Protein AF-A0A7K9TRA2-F1 (afdb_monomer_lite)

Secondary structure (DSSP, 8-state):
--TTSS--EEEEETTEEEEBPTTS--HHHHHHHHHHTT--S-S------S---EEEE--S--SSGGGSEEEE--------

pLDDT: mean 75.95, std 12.64, range [39.69, 91.0]

InterPro domains:
  IPR001190 SRCR domain [PF00530] (2-73)
  IPR001190 SRCR domain [PS50287] (1-80)
  IPR001190 SRCR domain [SM00202] (1-78)
  IPR036772 SRCR-like domain superfamily [G3DSA:3.10.250.10] (1-79)
  IPR036772 SRCR-like domain superfamily [SSF56487] (2-74)

Organism: NCBI:txid176938

Radius of gyration: 12.61 Å; chains: 1; bounding box: 29×33×26 Å

Sequence (80 aa):
QSRCDGRLEVTVSHDTWTRVAAGLWDAQGAR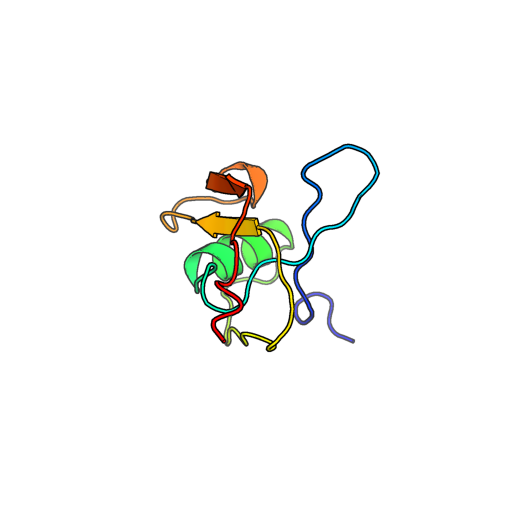AVCQQLRCGVPVEVYAVPGSGTVGLQCDGSEETLSQCNVSGTATVPTGS

Foldseek 3Di:
DDLLDDADWDDPDPPDTFHAAFPLDDQLLSQLVCLLSVNHRDPDDDRDDDDTFWHWAGPNPHNHSVVTDIHGGPPPPPDD

Structure (mmCIF, N/CA/C/O backbone):
data_AF-A0A7K9TRA2-F1
#
_entry.id   AF-A0A7K9TRA2-F1
#
loop_
_atom_site.group_PDB
_atom_site.id
_atom_site.type_symbol
_atom_site.label_atom_id
_atom_site.label_alt_id
_atom_site.label_comp_id
_atom_site.label_asym_id
_atom_site.label_entity_id
_atom_site.label_seq_id
_atom_site.pdbx_PDB_ins_code
_atom_site.Cartn_x
_atom_site.Cartn_y
_atom_site.Cartn_z
_atom_site.occupancy
_atom_site.B_iso_or_equiv
_atom_site.auth_seq_id
_atom_site.auth_comp_id
_atom_site.auth_asym_id
_atom_site.auth_atom_id
_atom_site.pdbx_PDB_model_num
ATOM 1 N N . GLN A 1 1 ? -17.029 -0.409 -11.104 1.00 61.38 1 GLN A N 1
ATOM 2 C CA . GLN A 1 1 ? -15.648 -0.145 -10.654 1.00 61.38 1 GLN A CA 1
ATOM 3 C C . GLN A 1 1 ? -15.764 0.721 -9.410 1.00 61.38 1 GLN A C 1
ATOM 5 O O . GLN A 1 1 ? -16.286 1.824 -9.511 1.00 61.38 1 GLN A O 1
ATOM 10 N N . SER A 1 2 ? -15.465 0.170 -8.233 1.00 80.44 2 SER A N 1
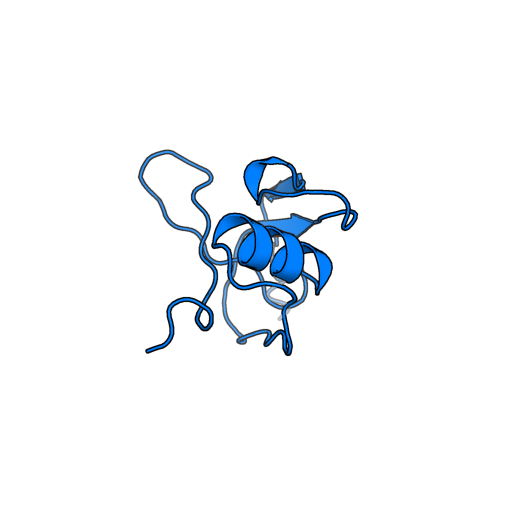ATOM 11 C CA . SER A 1 2 ? -15.496 0.940 -6.984 1.00 80.44 2 SER A CA 1
ATOM 12 C C . SER A 1 2 ? -14.147 1.624 -6.805 1.00 80.44 2 SER A C 1
ATOM 14 O O . SER A 1 2 ? -13.128 1.076 -7.201 1.00 80.44 2 SER A O 1
ATOM 16 N N . ARG A 1 3 ? -14.120 2.805 -6.184 1.00 84.12 3 ARG A N 1
ATOM 17 C CA . ARG A 1 3 ? -12.851 3.459 -5.821 1.00 84.12 3 ARG A CA 1
ATOM 18 C C . ARG A 1 3 ? -12.077 2.688 -4.737 1.00 84.12 3 ARG A C 1
ATOM 20 O O . ARG A 1 3 ? -10.914 2.980 -4.500 1.00 84.12 3 ARG A O 1
ATOM 27 N N . CYS A 1 4 ? -12.762 1.781 -4.039 1.00 88.75 4 CYS A N 1
ATOM 28 C CA . CYS A 1 4 ? -12.267 1.043 -2.877 1.00 88.75 4 CYS A CA 1
ATOM 29 C C . CYS A 1 4 ? -12.033 -0.442 -3.170 1.00 88.75 4 CYS A C 1
ATOM 31 O O . CYS A 1 4 ? -11.942 -1.236 -2.242 1.00 88.75 4 CYS A O 1
ATOM 33 N N . ASP A 1 5 ? -11.992 -0.812 -4.447 1.00 87.75 5 ASP A N 1
ATOM 34 C CA . ASP A 1 5 ? -11.728 -2.170 -4.906 1.00 87.75 5 ASP A CA 1
ATOM 35 C C . ASP A 1 5 ? -10.891 -2.103 -6.184 1.00 87.75 5 ASP A C 1
ATOM 37 O O . ASP A 1 5 ? -11.129 -1.257 -7.051 1.00 87.75 5 ASP A O 1
ATOM 41 N N . GLY A 1 6 ? -9.901 -2.983 -6.298 1.00 85.19 6 GLY A N 1
ATOM 42 C CA . GLY A 1 6 ? -9.053 -3.044 -7.475 1.00 85.19 6 GLY A CA 1
ATOM 43 C C . GLY A 1 6 ? -7.672 -3.626 -7.213 1.00 85.19 6 GLY A C 1
ATOM 44 O O . GLY A 1 6 ? -7.346 -4.109 -6.132 1.00 85.19 6 GLY A O 1
ATOM 45 N N . ARG A 1 7 ? -6.844 -3.574 -8.256 1.00 84.06 7 ARG A N 1
ATOM 46 C CA . ARG A 1 7 ? -5.452 -4.021 -8.210 1.00 84.06 7 ARG A CA 1
ATOM 47 C C . ARG A 1 7 ? -4.565 -2.905 -7.669 1.00 84.06 7 ARG A C 1
ATOM 49 O O . ARG A 1 7 ? -4.626 -1.784 -8.166 1.00 84.06 7 ARG A O 1
ATOM 56 N N . LEU A 1 8 ? -3.706 -3.242 -6.711 1.00 81.12 8 LEU A N 1
ATOM 57 C CA . LEU A 1 8 ? -2.684 -2.338 -6.199 1.00 81.12 8 LEU A CA 1
ATOM 58 C C . LEU A 1 8 ? -1.434 -2.358 -7.094 1.00 81.12 8 LEU A C 1
ATOM 60 O O . LEU A 1 8 ? -0.863 -3.416 -7.365 1.00 81.12 8 LEU A O 1
ATOM 64 N N . GLU A 1 9 ? -0.998 -1.177 -7.522 1.00 82.94 9 GLU A N 1
ATOM 65 C CA . GLU A 1 9 ? 0.255 -0.942 -8.246 1.00 82.94 9 GLU A CA 1
ATOM 66 C C . GLU A 1 9 ? 0.982 0.219 -7.550 1.00 82.94 9 GLU A C 1
ATOM 68 O O . GLU A 1 9 ? 0.338 1.149 -7.065 1.00 82.94 9 GLU A O 1
ATOM 73 N N . VAL A 1 10 ? 2.312 0.154 -7.451 1.00 80.62 10 VAL A N 1
ATOM 74 C CA . VAL A 1 10 ? 3.139 1.151 -6.746 1.00 80.62 10 VAL A CA 1
ATOM 75 C C . VAL A 1 10 ? 4.241 1.676 -7.659 1.00 80.62 10 VAL A C 1
ATOM 77 O O . VAL A 1 10 ? 4.758 0.942 -8.498 1.00 80.62 10 VAL A O 1
ATOM 80 N N . THR A 1 11 ? 4.622 2.942 -7.503 1.00 78.88 11 THR A N 1
ATOM 81 C CA . THR A 1 11 ? 5.739 3.543 -8.245 1.00 78.88 11 THR A CA 1
ATOM 82 C C . THR A 1 11 ? 6.986 3.560 -7.361 1.00 78.88 11 THR A C 1
ATOM 84 O O . THR A 1 11 ? 6.965 4.140 -6.280 1.00 78.88 11 THR A O 1
ATOM 87 N N . VAL A 1 12 ? 8.062 2.897 -7.796 1.00 70.94 12 VAL A N 1
ATOM 88 C CA . VAL A 1 12 ? 9.335 2.801 -7.038 1.00 70.94 12 VAL A CA 1
ATOM 89 C C . VAL A 1 12 ? 10.440 3.623 -7.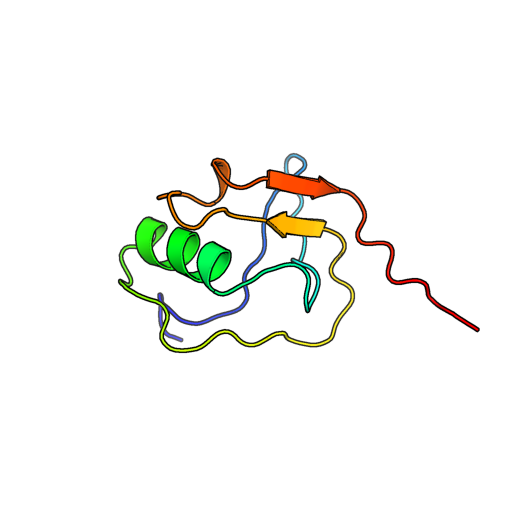703 1.00 70.94 12 VAL A C 1
ATOM 91 O O . VAL A 1 12 ? 11.242 4.264 -7.032 1.00 70.94 12 VAL A O 1
ATOM 94 N N . SER A 1 13 ? 10.444 3.662 -9.032 1.00 68.50 13 SER A N 1
ATOM 95 C CA . SER A 1 13 ? 11.250 4.563 -9.852 1.00 68.50 13 SER A CA 1
ATOM 96 C C . SER A 1 13 ? 10.328 5.525 -10.595 1.00 68.50 13 SER A C 1
ATOM 98 O O . SER A 1 13 ? 9.196 5.163 -10.922 1.00 68.50 13 SER A O 1
ATOM 100 N N . HIS A 1 14 ? 10.801 6.748 -10.850 1.00 68.06 14 HIS A N 1
ATOM 101 C CA . HIS A 1 14 ? 10.038 7.754 -11.590 1.00 68.06 14 HIS A CA 1
ATOM 102 C C . HIS A 1 14 ? 9.500 7.151 -12.901 1.00 68.06 14 HIS A C 1
ATOM 104 O O . HIS A 1 14 ? 10.244 6.511 -13.643 1.00 68.06 14 HIS A O 1
ATOM 110 N N . ASP A 1 15 ? 8.203 7.346 -13.148 1.00 69.81 15 ASP A N 1
ATOM 111 C CA . ASP A 1 15 ? 7.474 6.940 -14.359 1.00 69.81 15 ASP A CA 1
ATOM 112 C C . ASP A 1 15 ? 7.185 5.439 -14.568 1.00 69.81 15 ASP A C 1
ATOM 114 O O . ASP A 1 15 ? 6.681 5.061 -15.624 1.00 69.81 15 ASP A O 1
ATOM 118 N N . THR A 1 16 ? 7.429 4.549 -13.593 1.00 78.31 16 THR A N 1
ATOM 119 C CA . THR A 1 16 ? 7.089 3.116 -13.755 1.00 78.31 16 THR A CA 1
ATOM 120 C C . THR A 1 16 ? 6.225 2.568 -12.625 1.00 78.31 16 THR A C 1
ATOM 122 O O . THR A 1 16 ? 6.660 2.433 -11.480 1.00 78.31 16 THR A O 1
ATOM 125 N N . TRP A 1 17 ? 5.007 2.154 -12.982 1.00 81.69 17 TRP A N 1
ATOM 126 C CA . TRP A 1 17 ? 4.124 1.392 -12.104 1.00 81.69 17 TRP A CA 1
ATOM 127 C C . TRP A 1 17 ? 4.565 -0.066 -12.044 1.00 81.69 17 TRP A C 1
ATOM 129 O O . TRP A 1 17 ? 4.681 -0.745 -13.063 1.00 81.69 17 TRP A O 1
ATOM 139 N N . THR A 1 18 ? 4.793 -0.548 -10.830 1.00 78.31 18 THR A N 1
ATOM 140 C CA . THR A 1 18 ? 5.216 -1.914 -10.547 1.00 78.31 18 THR A CA 1
ATOM 141 C C . THR A 1 18 ? 4.128 -2.641 -9.776 1.00 78.31 18 THR A C 1
ATOM 143 O O . THR A 1 18 ? 3.508 -2.100 -8.858 1.00 78.31 18 THR A O 1
ATOM 146 N N . ARG A 1 19 ? 3.893 -3.898 -10.151 1.00 79.31 19 ARG A N 1
ATOM 147 C CA . ARG A 1 19 ? 2.942 -4.758 -9.455 1.00 79.31 19 ARG A CA 1
AT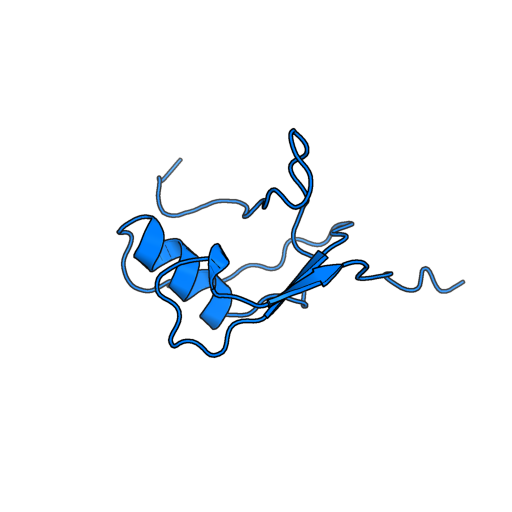OM 148 C C . ARG A 1 19 ? 3.563 -5.312 -8.177 1.00 79.31 19 ARG A C 1
ATOM 150 O O . ARG A 1 19 ? 4.682 -5.828 -8.198 1.00 79.31 19 ARG A O 1
ATOM 157 N N . VAL A 1 20 ? 2.788 -5.271 -7.100 1.00 78.44 20 VAL A N 1
ATOM 158 C CA . VAL A 1 20 ? 3.134 -5.908 -5.829 1.00 78.44 20 VAL A CA 1
ATOM 159 C C . VAL A 1 20 ? 3.041 -7.431 -5.974 1.00 78.44 20 VAL A C 1
ATOM 161 O O . VAL A 1 20 ? 2.076 -7.951 -6.535 1.00 78.44 20 VAL A O 1
ATOM 164 N N . ALA A 1 21 ? 4.070 -8.152 -5.531 1.00 75.62 21 ALA A N 1
ATOM 165 C CA . ALA A 1 21 ? 4.132 -9.604 -5.632 1.00 75.62 21 ALA A CA 1
ATOM 166 C C . ALA A 1 21 ? 3.046 -10.280 -4.784 1.00 75.62 21 ALA A C 1
ATOM 168 O O . ALA A 1 21 ? 2.835 -9.955 -3.613 1.00 75.62 21 ALA A O 1
ATOM 169 N N . ALA A 1 22 ? 2.361 -11.251 -5.393 1.00 66.75 22 ALA A N 1
ATOM 170 C CA . ALA A 1 22 ? 1.382 -12.084 -4.712 1.00 66.75 22 ALA A CA 1
ATOM 171 C C . ALA A 1 22 ? 2.044 -12.802 -3.521 1.00 66.75 22 ALA A C 1
ATOM 173 O O . ALA A 1 22 ? 3.074 -13.450 -3.687 1.00 66.75 22 ALA A O 1
ATOM 174 N N . GLY A 1 23 ? 1.466 -12.667 -2.324 1.00 64.56 23 GLY A N 1
ATOM 175 C CA . GLY A 1 23 ? 1.998 -13.269 -1.094 1.00 64.56 23 GLY A CA 1
ATOM 176 C C . GLY A 1 23 ? 3.094 -12.469 -0.380 1.00 64.56 23 GLY A C 1
ATOM 177 O O . GLY A 1 23 ? 3.510 -12.874 0.699 1.00 64.56 23 GLY A O 1
ATOM 178 N N . LEU A 1 24 ? 3.534 -11.333 -0.935 1.00 64.94 24 LEU A N 1
ATOM 179 C CA . LEU A 1 24 ? 4.484 -10.407 -0.294 1.00 64.94 24 LEU A CA 1
ATOM 180 C C . LEU A 1 24 ? 3.845 -9.049 0.028 1.00 64.94 24 LEU A C 1
ATOM 182 O O . LEU A 1 24 ? 4.527 -8.030 0.064 1.00 64.94 24 LEU A O 1
ATOM 186 N N . TRP A 1 25 ? 2.528 -9.054 0.222 1.00 74.69 25 TRP A N 1
ATOM 187 C CA . TRP A 1 25 ? 1.752 -7.974 0.819 1.00 74.69 25 TRP A CA 1
ATOM 188 C C . TRP A 1 25 ? 0.583 -8.588 1.582 1.00 74.69 25 TRP A C 1
ATOM 190 O O . TRP A 1 25 ? 0.066 -9.642 1.199 1.00 74.69 25 TRP A O 1
ATOM 200 N N . ASP A 1 26 ? 0.212 -7.957 2.684 1.00 71.81 26 ASP A N 1
ATOM 201 C CA . ASP A 1 26 ? -0.713 -8.484 3.676 1.00 71.81 26 ASP A CA 1
ATOM 202 C C . ASP A 1 26 ? -1.899 -7.530 3.913 1.00 71.81 26 ASP A C 1
ATOM 204 O O . ASP A 1 26 ? -2.073 -6.501 3.248 1.00 71.81 26 ASP A O 1
ATOM 208 N N . ALA A 1 27 ? -2.764 -7.896 4.860 1.00 80.81 27 ALA A N 1
ATOM 209 C CA . ALA A 1 27 ? -3.922 -7.091 5.240 1.00 80.81 27 ALA A CA 1
ATOM 210 C C . ALA A 1 27 ? -3.529 -5.702 5.776 1.00 80.81 27 ALA A C 1
ATOM 212 O O . ALA A 1 27 ? -4.320 -4.760 5.695 1.00 80.81 27 ALA A O 1
ATOM 213 N N . GLN A 1 28 ? -2.310 -5.558 6.292 1.00 84.75 28 GLN A N 1
ATOM 214 C CA . GLN A 1 28 ? -1.740 -4.326 6.810 1.00 84.75 28 GLN A CA 1
ATOM 215 C C . GLN A 1 28 ? -1.436 -3.369 5.656 1.00 84.75 28 GLN A C 1
ATOM 217 O O . GLN A 1 28 ? -1.871 -2.217 5.693 1.00 84.75 28 GLN A O 1
ATOM 222 N N . GLY A 1 29 ? -0.825 -3.869 4.579 1.00 83.19 29 GLY A N 1
ATOM 223 C CA . GLY A 1 29 ? -0.684 -3.120 3.330 1.00 83.19 29 GLY A CA 1
ATOM 224 C C . GLY A 1 29 ? -2.026 -2.667 2.761 1.00 83.19 29 GLY A C 1
ATOM 225 O O . GLY A 1 29 ? -2.204 -1.489 2.447 1.00 83.19 29 GLY A O 1
ATOM 226 N N . ALA A 1 30 ? -3.015 -3.561 2.707 1.00 85.81 30 ALA A N 1
ATOM 227 C CA . ALA A 1 30 ? -4.360 -3.198 2.261 1.00 85.81 30 ALA A CA 1
ATOM 228 C C . ALA A 1 30 ? -5.014 -2.129 3.157 1.00 85.81 30 ALA A C 1
ATOM 230 O O . ALA A 1 30 ? -5.706 -1.238 2.661 1.00 85.81 30 ALA A O 1
ATOM 231 N N . ARG A 1 31 ? -4.767 -2.168 4.471 1.00 87.75 31 ARG A N 1
ATOM 232 C CA . ARG A 1 31 ? -5.279 -1.171 5.415 1.00 87.75 31 ARG A CA 1
ATOM 233 C C . ARG A 1 31 ? -4.674 0.203 5.166 1.00 87.75 31 ARG A C 1
ATOM 235 O O . ARG A 1 31 ? -5.440 1.163 5.092 1.00 87.75 31 ARG A O 1
ATOM 242 N N . ALA A 1 32 ? -3.359 0.293 4.983 1.00 87.38 32 ALA A N 1
ATOM 243 C CA . ALA A 1 32 ? -2.690 1.552 4.661 1.00 87.38 32 ALA A CA 1
ATOM 244 C C . ALA A 1 32 ? -3.254 2.164 3.363 1.00 87.38 32 ALA A C 1
ATOM 246 O O . ALA A 1 32 ? -3.574 3.351 3.316 1.00 87.38 32 ALA A O 1
ATOM 247 N N . VAL A 1 33 ? -3.496 1.342 2.330 1.00 87.00 33 VAL A N 1
ATOM 248 C CA . VAL A 1 33 ? -4.120 1.780 1.063 1.00 87.00 33 VAL A CA 1
ATOM 249 C C . VAL A 1 33 ? -5.535 2.306 1.295 1.00 87.00 33 VAL A C 1
ATOM 251 O O . VAL A 1 33 ? -5.879 3.409 0.867 1.00 87.00 33 VAL A O 1
ATOM 254 N N . CYS A 1 34 ? -6.386 1.515 1.955 1.00 88.81 34 CYS A N 1
ATOM 255 C CA . CYS A 1 34 ? -7.780 1.881 2.168 1.00 88.81 34 CYS A CA 1
ATOM 256 C C . CYS A 1 34 ? -7.911 3.112 3.069 1.00 88.81 34 CYS A C 1
ATOM 258 O O . CYS A 1 34 ? -8.813 3.920 2.849 1.00 88.81 34 CYS A O 1
ATOM 260 N N . GLN A 1 35 ? -7.015 3.312 4.036 1.00 89.25 35 GLN A N 1
ATOM 261 C CA . GLN A 1 35 ? -6.968 4.542 4.822 1.00 89.25 35 GLN A CA 1
ATOM 262 C C . GLN A 1 35 ? -6.551 5.741 3.967 1.00 89.25 35 GLN A C 1
ATOM 264 O O . GLN A 1 35 ? -7.276 6.739 3.939 1.00 89.25 35 GLN A O 1
ATOM 269 N N . GLN A 1 36 ? -5.475 5.614 3.185 1.00 89.12 36 GLN A N 1
ATOM 270 C CA . GLN A 1 36 ? -4.998 6.663 2.282 1.00 89.12 36 GLN A CA 1
ATOM 271 C C . GLN A 1 36 ? -6.075 7.101 1.272 1.00 89.12 36 GLN A C 1
ATOM 273 O O . GLN A 1 36 ? -6.248 8.293 1.013 1.00 89.12 36 GLN A O 1
ATOM 278 N N . LEU A 1 37 ? -6.855 6.153 0.742 1.00 89.44 37 LEU A N 1
ATOM 279 C CA . LEU A 1 37 ? -7.962 6.404 -0.193 1.00 89.44 37 LEU A CA 1
ATOM 280 C C . LEU A 1 37 ? -9.298 6.745 0.493 1.00 89.44 37 LEU A C 1
ATOM 282 O O . LEU A 1 37 ? -10.313 6.948 -0.181 1.00 89.44 37 LEU A O 1
ATOM 286 N N . ARG A 1 38 ? -9.326 6.816 1.831 1.00 90.12 38 ARG A N 1
ATOM 287 C CA . ARG A 1 38 ? -10.532 7.061 2.643 1.00 90.12 38 ARG A CA 1
ATOM 288 C C . ARG A 1 38 ? -11.668 6.080 2.328 1.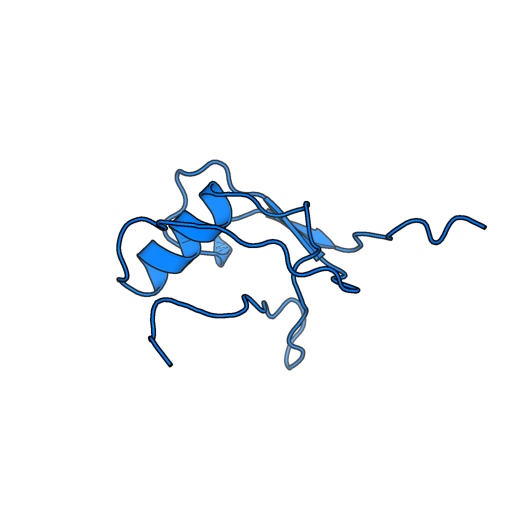00 90.12 38 ARG A C 1
ATOM 290 O O . ARG A 1 38 ? -12.824 6.466 2.158 1.00 90.12 38 ARG A O 1
ATOM 297 N N . CYS A 1 39 ? -11.313 4.811 2.204 1.00 91.00 39 CYS A N 1
ATOM 298 C CA . CYS A 1 39 ? -12.191 3.668 1.978 1.00 91.00 39 CYS A CA 1
ATOM 299 C C . CYS A 1 39 ? -12.526 2.898 3.262 1.00 91.00 39 CYS A C 1
ATOM 301 O O . CYS A 1 39 ? -13.437 2.077 3.253 1.00 91.00 39 CYS A O 1
ATOM 303 N N . GLY A 1 40 ? -11.836 3.189 4.370 1.00 88.62 40 GLY A N 1
ATOM 304 C CA . GLY A 1 40 ? -12.062 2.535 5.658 1.00 88.62 40 GLY A CA 1
ATOM 305 C C . GLY A 1 40 ? -11.186 1.298 5.834 1.00 88.62 40 GLY A C 1
ATOM 306 O O . GLY A 1 40 ? -10.017 1.311 5.456 1.00 88.62 40 GLY A O 1
ATOM 307 N N . VAL A 1 41 ? -11.737 0.254 6.451 1.00 87.19 41 VAL A N 1
ATOM 308 C CA . VAL A 1 41 ? -11.022 -1.003 6.711 1.00 87.19 41 VAL A CA 1
ATOM 309 C C . VAL A 1 41 ? -11.218 -1.949 5.519 1.00 87.19 41 VAL A C 1
ATOM 311 O O . VAL A 1 41 ? -12.360 -2.115 5.085 1.00 87.19 41 VAL A O 1
ATOM 314 N N . PRO A 1 42 ? -10.150 -2.563 4.977 1.00 86.25 42 PRO A N 1
ATOM 315 C CA . PRO A 1 42 ? -10.274 -3.554 3.913 1.00 86.25 42 PRO A CA 1
ATOM 316 C C . PRO A 1 42 ? -11.093 -4.753 4.398 1.00 86.25 42 PRO A C 1
ATOM 318 O O . PRO A 1 42 ? -10.901 -5.234 5.514 1.00 86.25 42 PRO A O 1
ATOM 321 N N . VAL A 1 43 ? -12.007 -5.226 3.552 1.00 86.00 43 VAL A N 1
ATOM 322 C CA . VAL A 1 43 ? -12.864 -6.382 3.859 1.00 86.00 43 VAL A CA 1
ATOM 323 C C . VAL A 1 43 ? -12.194 -7.677 3.408 1.00 86.00 43 VAL A C 1
ATOM 325 O O . VAL A 1 43 ? -12.187 -8.654 4.148 1.00 86.00 43 VAL A O 1
ATOM 328 N N . GLU A 1 44 ? -11.583 -7.663 2.222 1.00 81.88 44 GLU A N 1
ATOM 329 C CA . GLU A 1 44 ? -10.875 -8.804 1.647 1.00 81.88 44 GLU A CA 1
ATOM 330 C C . GLU A 1 44 ? -9.620 -8.352 0.903 1.00 81.88 44 GLU A C 1
ATOM 332 O O . GLU A 1 44 ? -9.559 -7.249 0.356 1.00 81.88 44 GLU A O 1
ATOM 337 N N . VAL A 1 45 ? -8.615 -9.228 0.882 1.00 78.94 45 VAL A N 1
ATOM 338 C CA . VAL A 1 45 ? -7.364 -9.027 0.152 1.00 78.94 45 VAL A CA 1
ATOM 339 C C . VAL A 1 45 ? -7.135 -10.235 -0.735 1.00 78.94 45 VAL A C 1
ATOM 341 O O . VAL A 1 45 ? -7.008 -11.361 -0.258 1.00 78.94 45 VAL A O 1
ATOM 344 N N . TYR A 1 46 ? -7.073 -9.986 -2.037 1.00 75.25 46 TYR A N 1
ATOM 345 C CA . TYR A 1 46 ? -6.880 -11.020 -3.040 1.00 75.25 46 TYR A CA 1
ATOM 346 C C . TYR A 1 46 ? -5.470 -10.931 -3.611 1.00 75.25 46 TYR A C 1
ATOM 348 O O . TYR A 1 46 ? -5.080 -9.927 -4.210 1.00 75.25 46 TYR A O 1
ATOM 356 N N . ALA A 1 47 ? -4.705 -12.010 -3.466 1.00 69.19 47 ALA A N 1
ATOM 357 C CA . ALA A 1 47 ? -3.448 -12.163 -4.174 1.00 69.19 47 ALA A CA 1
ATOM 358 C C . ALA A 1 47 ? -3.746 -12.668 -5.590 1.00 69.19 47 ALA A C 1
ATOM 360 O O . ALA A 1 47 ? -4.097 -13.830 -5.784 1.00 69.19 47 ALA A O 1
ATOM 361 N N . VAL A 1 48 ? -3.630 -11.790 -6.588 1.00 65.00 48 VAL A N 1
ATOM 362 C CA . VAL A 1 48 ? -3.766 -12.202 -7.989 1.00 65.00 48 VAL A CA 1
ATOM 363 C C . VAL A 1 48 ? -2.444 -12.836 -8.433 1.00 65.00 48 VAL A C 1
ATOM 365 O O . VAL A 1 48 ? -1.422 -12.143 -8.408 1.00 65.00 48 VAL A O 1
ATOM 368 N N . PRO A 1 49 ? -2.424 -14.121 -8.837 1.00 61.31 49 PRO A N 1
ATOM 369 C CA . PRO A 1 49 ? -1.206 -14.756 -9.315 1.00 61.31 49 PRO A CA 1
ATOM 370 C C . PRO A 1 49 ? -0.660 -14.012 -10.538 1.00 61.31 49 PRO A C 1
ATOM 372 O O . PRO A 1 49 ? -1.386 -13.682 -11.475 1.00 61.31 49 PRO A O 1
ATOM 375 N N . GLY A 1 50 ? 0.637 -13.723 -10.513 1.00 62.09 50 GLY A N 1
ATOM 376 C CA . GLY A 1 50 ? 1.319 -12.976 -11.560 1.00 62.09 50 GLY A CA 1
ATOM 377 C C . GLY A 1 50 ? 2.705 -12.522 -11.118 1.00 62.09 50 GLY A C 1
ATOM 378 O O . GLY A 1 50 ? 3.030 -12.528 -9.932 1.00 62.09 50 GLY A O 1
ATOM 379 N N . SER A 1 51 ? 3.522 -12.113 -12.086 1.00 62.38 51 SER A N 1
ATOM 380 C CA . SER A 1 51 ? 4.868 -11.582 -11.867 1.00 62.38 51 SER A CA 1
ATOM 381 C C . SER A 1 51 ? 4.798 -10.182 -11.247 1.00 62.38 51 SER A C 1
ATOM 383 O O . SER A 1 51 ? 4.836 -9.175 -11.955 1.00 62.38 51 SER A O 1
ATOM 385 N N . GLY A 1 52 ? 4.612 -10.107 -9.931 1.00 65.00 52 GLY A N 1
ATOM 386 C CA . GLY A 1 52 ? 4.988 -8.916 -9.178 1.00 65.00 52 GLY A CA 1
ATOM 387 C C . GLY A 1 52 ? 6.473 -8.977 -8.836 1.00 65.00 52 GLY A C 1
ATOM 388 O O . GLY A 1 52 ? 7.028 -10.057 -8.652 1.00 65.00 52 GLY A O 1
ATOM 389 N N . THR A 1 53 ? 7.118 -7.820 -8.803 1.00 68.50 53 THR A N 1
ATOM 390 C CA . THR A 1 53 ? 8.581 -7.699 -8.675 1.00 68.50 53 THR A CA 1
ATOM 391 C C . THR A 1 53 ? 9.008 -7.026 -7.374 1.00 68.50 53 THR A C 1
ATOM 393 O O . THR A 1 53 ? 10.198 -7.015 -7.051 1.00 68.50 53 THR A O 1
ATOM 396 N N . VAL A 1 54 ? 8.049 -6.499 -6.605 1.00 75.06 54 VAL A N 1
ATOM 397 C CA . VAL A 1 54 ? 8.284 -5.793 -5.339 1.00 75.06 54 VAL A CA 1
ATOM 398 C C . VAL A 1 54 ? 7.455 -6.398 -4.213 1.00 75.06 54 VAL A C 1
ATOM 400 O O . VAL A 1 54 ? 6.294 -6.757 -4.416 1.00 75.06 54 VAL A O 1
ATOM 403 N N . GLY A 1 55 ? 8.063 -6.513 -3.034 1.00 78.12 55 GLY A N 1
ATOM 404 C CA . GLY A 1 55 ? 7.357 -6.796 -1.787 1.00 78.12 55 GLY A CA 1
ATOM 405 C C . GLY A 1 55 ? 6.940 -5.495 -1.107 1.00 78.12 55 GLY A C 1
ATOM 406 O O . GLY A 1 55 ? 7.662 -4.501 -1.186 1.00 78.12 55 GLY A O 1
ATOM 407 N N . LEU A 1 56 ? 5.787 -5.507 -0.448 1.00 79.88 56 LEU A N 1
ATOM 408 C CA . LEU A 1 56 ? 5.268 -4.391 0.333 1.00 79.88 56 LEU A CA 1
ATOM 409 C C . LEU A 1 56 ? 4.984 -4.888 1.751 1.00 79.88 56 LEU A C 1
ATOM 411 O O . LEU A 1 56 ? 4.087 -5.703 1.950 1.00 79.88 56 LEU A O 1
ATOM 415 N N . GLN A 1 57 ? 5.742 -4.390 2.722 1.00 83.69 57 GLN A N 1
ATOM 416 C CA . GLN A 1 57 ? 5.660 -4.826 4.112 1.00 83.69 57 GLN A CA 1
ATOM 417 C C . GLN A 1 57 ? 5.301 -3.651 5.015 1.00 83.69 57 GLN A C 1
ATOM 419 O O . GLN A 1 57 ? 6.006 -2.643 5.026 1.00 83.69 57 GLN A O 1
ATOM 424 N N . CYS A 1 58 ? 4.197 -3.790 5.746 1.00 83.75 58 CYS A N 1
ATOM 425 C CA . CYS A 1 58 ? 3.669 -2.777 6.652 1.00 83.75 58 CYS A CA 1
ATOM 426 C C . CYS A 1 58 ? 3.457 -3.398 8.041 1.00 83.75 58 CYS A C 1
ATOM 428 O O . CYS A 1 58 ? 2.993 -4.532 8.149 1.00 83.75 58 CYS A O 1
ATOM 430 N N . ASP A 1 59 ? 3.730 -2.646 9.100 1.00 84.75 59 ASP A N 1
ATOM 431 C CA . ASP A 1 59 ? 3.502 -3.050 10.490 1.00 84.75 59 ASP A CA 1
ATOM 432 C C . ASP A 1 59 ? 2.024 -2.898 10.918 1.00 84.75 59 ASP A C 1
ATOM 434 O O . ASP A 1 59 ? 1.591 -3.433 11.941 1.00 84.75 59 ASP A O 1
ATOM 438 N N . GLY A 1 60 ? 1.215 -2.186 10.128 1.00 81.19 60 GLY A N 1
ATOM 439 C CA . GLY A 1 60 ? -0.209 -1.932 10.362 1.00 81.19 60 GLY A CA 1
ATOM 440 C C . GLY A 1 60 ? -0.509 -0.653 11.149 1.00 81.19 60 GLY A C 1
ATOM 441 O O . GLY A 1 60 ? -1.669 -0.413 11.500 1.00 81.19 60 GLY A O 1
ATOM 442 N N . SER A 1 61 ? 0.513 0.162 11.417 1.00 84.75 61 SER A N 1
ATOM 443 C CA . SER A 1 61 ? 0.389 1.497 12.030 1.00 84.75 61 SER A CA 1
ATOM 444 C C . SER A 1 61 ? 0.503 2.637 11.014 1.00 84.75 61 SER A C 1
ATOM 446 O O . SER A 1 61 ? 0.302 3.801 11.355 1.00 84.75 61 SER A O 1
ATOM 448 N N . GLU A 1 62 ? 0.801 2.297 9.765 1.00 86.75 62 GLU A N 1
ATOM 449 C CA . GLU A 1 62 ? 0.945 3.208 8.646 1.00 86.75 62 GLU A CA 1
ATOM 450 C C . GLU A 1 62 ? -0.415 3.708 8.154 1.00 86.75 62 GLU A C 1
ATOM 452 O O . GLU A 1 62 ? -1.353 2.937 7.945 1.00 86.75 62 GLU A O 1
ATOM 457 N N . GLU A 1 63 ? -0.493 5.011 7.898 1.00 83.81 63 GLU A N 1
ATOM 458 C CA . GLU A 1 63 ? -1.660 5.655 7.287 1.00 83.81 63 GLU A CA 1
ATOM 459 C C . GLU A 1 63 ? -1.522 5.756 5.760 1.00 83.81 63 GLU A C 1
ATOM 461 O O . GLU A 1 63 ? -2.498 6.009 5.051 1.00 83.81 63 GLU A O 1
ATOM 466 N N . THR A 1 64 ? -0.299 5.586 5.245 1.00 84.25 64 THR A N 1
ATOM 467 C CA . THR A 1 64 ? 0.033 5.709 3.822 1.00 84.25 64 THR A CA 1
ATOM 468 C C . THR A 1 64 ? 0.994 4.617 3.369 1.00 84.25 64 THR A C 1
ATOM 470 O O . THR A 1 64 ? 1.878 4.197 4.112 1.00 84.25 64 THR A O 1
ATOM 473 N N . LEU A 1 65 ? 0.887 4.215 2.101 1.00 81.50 65 LEU A N 1
ATOM 474 C CA . LEU A 1 65 ? 1.777 3.223 1.483 1.00 81.50 65 LEU A CA 1
ATOM 475 C C . LEU A 1 65 ? 3.258 3.615 1.509 1.00 81.50 65 LEU A C 1
ATOM 477 O O . LEU A 1 65 ? 4.122 2.747 1.549 1.00 81.50 65 LEU A O 1
ATOM 481 N N . SER A 1 66 ? 3.556 4.915 1.480 1.00 82.50 66 SER A N 1
ATOM 482 C CA . SER A 1 66 ? 4.923 5.446 1.528 1.00 82.50 66 SER A CA 1
ATOM 483 C C . SER A 1 66 ? 5.632 5.214 2.862 1.00 82.50 66 SER A C 1
ATOM 485 O O . SER A 1 66 ? 6.847 5.366 2.926 1.00 82.50 66 SER A O 1
ATOM 487 N N . GLN A 1 67 ? 4.888 4.896 3.924 1.00 85.62 67 GLN A N 1
ATOM 488 C CA . GLN A 1 67 ? 5.451 4.567 5.236 1.00 85.62 67 GLN A CA 1
ATOM 489 C C . GLN A 1 67 ? 5.810 3.082 5.356 1.00 85.62 67 GLN A C 1
ATOM 491 O O . GLN A 1 67 ? 6.560 2.718 6.255 1.00 85.62 67 GLN A O 1
ATOM 496 N N . CYS A 1 68 ? 5.302 2.243 4.452 1.00 85.25 68 CYS A N 1
ATOM 497 C CA . CYS A 1 68 ? 5.631 0.829 4.411 1.00 85.25 68 CYS A CA 1
ATOM 498 C C . CYS A 1 68 ? 7.004 0.599 3.779 1.00 85.25 68 CYS A C 1
ATOM 500 O O . CYS A 1 68 ? 7.452 1.347 2.904 1.00 85.25 68 CYS A O 1
ATOM 502 N N . ASN A 1 69 ? 7.650 -0.495 4.167 1.00 85.12 69 ASN A N 1
ATOM 503 C CA . ASN A 1 69 ? 8.908 -0.896 3.569 1.00 85.12 69 ASN A CA 1
ATOM 504 C C . ASN A 1 69 ? 8.660 -1.567 2.210 1.00 85.12 69 ASN A C 1
ATOM 506 O O . ASN A 1 69 ? 7.951 -2.574 2.112 1.00 85.12 69 ASN A O 1
ATOM 510 N N . VAL A 1 70 ? 9.264 -1.014 1.157 1.00 79.31 70 VAL A N 1
ATOM 511 C CA . VAL A 1 70 ? 9.218 -1.590 -0.190 1.00 79.31 70 VAL A CA 1
ATOM 512 C C . VAL A 1 70 ? 10.510 -2.357 -0.439 1.00 79.31 70 VAL A C 1
ATOM 514 O O . VAL A 1 70 ? 11.585 -1.777 -0.585 1.00 79.31 70 VAL A O 1
ATOM 517 N N . SER A 1 71 ? 10.396 -3.677 -0.519 1.00 74.69 71 SER A N 1
ATOM 518 C CA . SER A 1 71 ? 11.522 -4.571 -0.773 1.00 74.69 71 SER A CA 1
ATOM 519 C C . SER A 1 71 ? 11.666 -4.786 -2.279 1.00 74.69 71 SER A C 1
ATOM 521 O O . SER A 1 71 ? 10.817 -5.416 -2.919 1.00 74.69 71 SER A O 1
ATOM 523 N N . GLY A 1 72 ? 12.733 -4.240 -2.864 1.00 63.09 72 GLY A N 1
ATOM 524 C CA . GLY A 1 72 ? 13.069 -4.435 -4.273 1.00 63.09 72 GLY A CA 1
ATOM 525 C C . GLY A 1 72 ? 13.578 -5.853 -4.535 1.00 63.09 72 GLY A C 1
ATOM 526 O O . GLY A 1 72 ? 14.470 -6.328 -3.839 1.00 63.09 72 GLY A O 1
ATOM 527 N N . THR A 1 73 ? 13.035 -6.499 -5.568 1.00 56.00 73 THR A N 1
ATOM 528 C CA . THR A 1 73 ? 13.314 -7.878 -6.008 1.00 56.00 73 THR A CA 1
ATOM 529 C C . THR A 1 73 ? 12.704 -8.968 -5.130 1.00 56.00 73 THR A C 1
ATOM 531 O O . THR A 1 73 ? 13.380 -9.751 -4.472 1.00 56.00 73 THR A O 1
ATOM 534 N N . ALA A 1 74 ? 11.384 -9.110 -5.233 1.00 49.50 74 ALA A N 1
ATOM 535 C CA . ALA A 1 74 ? 10.784 -10.430 -5.117 1.00 49.50 74 ALA A CA 1
ATOM 536 C C . ALA A 1 74 ? 11.181 -11.234 -6.365 1.00 49.50 74 ALA A C 1
ATOM 538 O O . ALA A 1 74 ? 10.424 -11.325 -7.331 1.00 49.50 74 ALA A O 1
ATOM 539 N N . THR A 1 75 ? 12.408 -11.754 -6.409 1.00 43.47 75 THR A N 1
ATOM 540 C CA . THR A 1 75 ? 12.737 -12.809 -7.362 1.00 43.47 75 THR A CA 1
ATOM 541 C C . THR A 1 75 ? 11.872 -14.001 -6.987 1.00 43.47 75 THR A C 1
ATOM 543 O O . THR A 1 75 ? 12.189 -14.753 -6.072 1.00 43.47 75 THR A O 1
ATOM 546 N N . VAL A 1 76 ? 10.741 -14.166 -7.676 1.00 50.03 76 VAL A N 1
ATOM 547 C CA . VAL A 1 76 ? 10.096 -15.475 -7.755 1.00 50.03 76 VAL A CA 1
ATOM 548 C C . VAL A 1 76 ? 11.193 -16.405 -8.267 1.00 50.03 76 VAL A C 1
ATOM 550 O O . VAL A 1 76 ? 11.655 -16.189 -9.394 1.00 50.03 76 VAL A O 1
ATOM 553 N N . PRO A 1 77 ? 11.675 -17.386 -7.481 1.00 42.41 77 PRO A N 1
ATOM 554 C CA . PRO A 1 77 ? 12.591 -18.369 -8.016 1.00 42.41 77 PRO A CA 1
ATOM 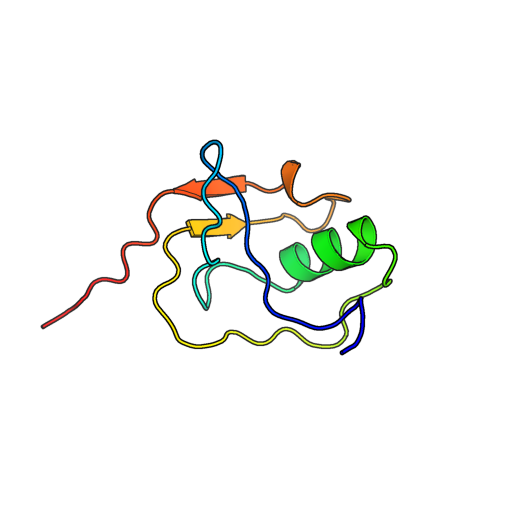555 C C . PRO A 1 77 ? 11.794 -19.070 -9.103 1.00 42.41 77 PRO A C 1
ATOM 557 O O . PRO A 1 77 ? 10.821 -19.771 -8.825 1.00 42.41 77 PRO A O 1
ATOM 560 N N . THR A 1 78 ? 12.144 -18.822 -10.359 1.00 47.09 78 THR A N 1
ATOM 561 C CA . THR A 1 78 ? 11.651 -19.625 -11.470 1.00 47.09 78 THR A CA 1
ATOM 562 C C . THR A 1 78 ? 12.432 -20.929 -11.373 1.00 47.09 78 THR A C 1
ATOM 564 O O . THR A 1 78 ? 13.450 -21.117 -12.026 1.00 47.09 78 THR A O 1
ATOM 567 N N . GLY A 1 79 ? 12.033 -21.771 -10.418 1.00 45.97 79 GLY A N 1
ATOM 568 C CA . GLY A 1 79 ? 12.567 -23.112 -10.270 1.00 45.97 79 GLY A CA 1
ATOM 569 C C . GLY A 1 79 ? 12.153 -23.928 -11.486 1.00 45.97 79 GLY A C 1
ATOM 570 O O . GLY A 1 79 ? 10.959 -24.097 -11.733 1.00 45.97 79 GLY A O 1
ATOM 571 N N . SER A 1 80 ? 13.147 -24.376 -12.250 1.00 39.69 80 SER A N 1
ATOM 572 C CA . SER A 1 80 ? 13.081 -25.611 -13.037 1.00 39.69 80 SER A CA 1
ATOM 573 C C . SER A 1 80 ? 13.834 -26.684 -12.267 1.00 39.69 80 SER A C 1
ATOM 575 O O . SER A 1 80 ? 14.904 -26.331 -11.718 1.00 39.69 80 SER A O 1
#